Protein AF-A0A6N7AGP3-F1 (afdb_monomer_lite)

Secondary 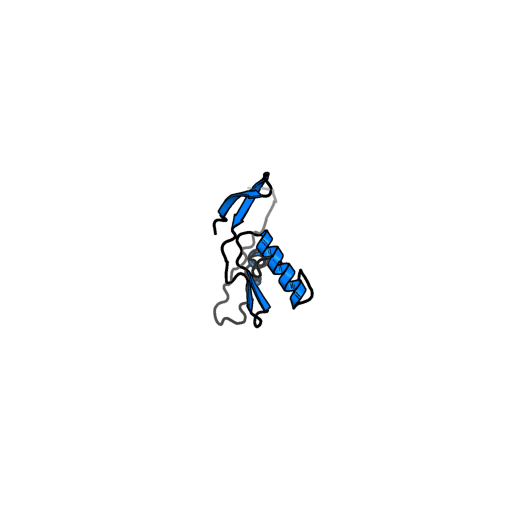structure (DSSP, 8-state):
-PPEEEEEEETTEEEEEEEPPP----EEEETTTTEEEE--SSHHHHHHHHHHHHHHHHS-TTSS-SS-SS-SHHHHHTGGGG--GGG--S----------------------

Radius of gyration: 29.47 Å; chains: 1; bounding box: 38×61×99 Å

Structure (mmCIF, N/CA/C/O backbone):
data_AF-A0A6N7AGP3-F1
#
_entry.id   AF-A0A6N7AGP3-F1
#
loop_
_atom_site.group_PDB
_atom_site.id
_atom_site.type_symbol
_atom_site.label_atom_id
_atom_site.label_alt_id
_atom_site.label_comp_id
_atom_site.label_asym_id
_atom_site.label_entity_id
_atom_site.label_seq_id
_atom_site.pdbx_PDB_ins_code
_atom_site.Cartn_x
_atom_site.Cartn_y
_atom_site.Cartn_z
_atom_site.occupancy
_atom_site.B_iso_or_equiv
_atom_site.auth_seq_id
_atom_site.auth_comp_id
_atom_site.auth_asym_id
_atom_site.auth_atom_id
_atom_site.pdbx_PDB_model_num
ATOM 1 N N . MET A 1 1 ? 15.270 -2.581 -3.939 1.00 60.38 1 MET A N 1
ATOM 2 C CA . MET A 1 1 ? 16.249 -3.400 -4.682 1.00 60.38 1 MET A CA 1
ATOM 3 C C . MET A 1 1 ? 16.918 -2.510 -5.727 1.00 60.38 1 MET A C 1
ATOM 5 O O . MET A 1 1 ? 16.290 -1.572 -6.195 1.00 60.38 1 MET A O 1
ATOM 9 N N . PRO A 1 2 ? 18.205 -2.692 -6.063 1.00 64.31 2 PRO A N 1
ATOM 10 C CA . PRO A 1 2 ? 18.852 -1.805 -7.026 1.00 64.31 2 PRO A CA 1
ATOM 11 C C . PRO A 1 2 ? 18.364 -2.099 -8.453 1.00 64.31 2 PRO A C 1
ATOM 13 O O . PRO A 1 2 ? 18.565 -3.192 -8.980 1.00 64.31 2 PRO A O 1
ATOM 16 N N . VAL A 1 3 ? 17.739 -1.104 -9.086 1.00 71.31 3 VAL A N 1
ATOM 17 C CA . VAL A 1 3 ? 17.365 -1.135 -10.508 1.00 71.31 3 VAL A CA 1
ATOM 18 C C . VAL A 1 3 ? 18.637 -1.095 -11.355 1.00 71.31 3 VAL A C 1
ATOM 20 O O . VAL A 1 3 ? 19.462 -0.189 -11.207 1.00 71.31 3 VAL A O 1
ATOM 23 N N . LYS A 1 4 ? 18.802 -2.056 -12.270 1.00 79.25 4 LYS A N 1
ATOM 24 C CA . LYS A 1 4 ? 19.953 -2.093 -13.183 1.00 79.25 4 LYS A CA 1
ATOM 25 C C . LYS A 1 4 ? 19.628 -1.294 -14.443 1.00 79.25 4 LYS A C 1
ATOM 27 O O . LYS A 1 4 ? 18.660 -1.599 -15.139 1.00 79.25 4 LYS A O 1
ATOM 32 N N . ARG A 1 5 ? 20.446 -0.286 -14.752 1.00 86.62 5 ARG A N 1
ATOM 33 C CA . ARG A 1 5 ? 20.371 0.472 -16.008 1.00 86.62 5 ARG A CA 1
ATOM 34 C C . ARG A 1 5 ? 21.525 0.072 -16.914 1.00 86.62 5 ARG A C 1
ATOM 36 O O . ARG A 1 5 ? 22.681 0.202 -16.524 1.00 86.62 5 ARG A O 1
ATOM 43 N N . GLU A 1 6 ? 21.208 -0.347 -18.130 1.00 87.19 6 GLU A N 1
ATOM 44 C CA . GLU A 1 6 ? 22.197 -0.665 -19.161 1.00 87.19 6 GLU A CA 1
ATOM 45 C C . GLU A 1 6 ? 21.996 0.237 -20.379 1.00 87.19 6 GLU A C 1
ATOM 47 O O . GLU A 1 6 ? 20.866 0.576 -20.739 1.00 87.19 6 GLU A O 1
ATOM 52 N N . GLY A 1 7 ? 23.094 0.656 -21.008 1.00 85.50 7 GLY A N 1
ATOM 53 C CA . GLY A 1 7 ? 23.035 1.316 -22.310 1.00 85.50 7 GLY A CA 1
ATOM 54 C C . GLY A 1 7 ? 22.655 0.304 -23.388 1.00 85.50 7 GLY A C 1
ATOM 55 O O . GLY A 1 7 ? 23.156 -0.816 -23.383 1.00 85.50 7 GLY A O 1
ATOM 56 N N . ALA A 1 8 ? 21.785 0.692 -24.313 1.00 85.38 8 ALA A N 1
ATOM 57 C CA . ALA A 1 8 ? 21.393 -0.135 -25.449 1.00 85.38 8 ALA A CA 1
ATOM 58 C C . ALA A 1 8 ? 21.365 0.715 -26.719 1.00 85.38 8 ALA A C 1
ATOM 60 O O . ALA A 1 8 ? 21.047 1.897 -26.659 1.00 85.38 8 ALA A O 1
ATOM 61 N N . VAL A 1 9 ? 21.649 0.137 -27.882 1.00 84.75 9 VAL A N 1
ATOM 62 C CA . VAL A 1 9 ? 21.438 0.820 -29.167 1.00 84.75 9 VAL A CA 1
ATOM 63 C C . VAL A 1 9 ? 20.204 0.216 -29.815 1.00 84.75 9 VAL A C 1
ATOM 65 O O . VAL A 1 9 ? 20.156 -0.991 -30.040 1.00 84.75 9 VAL A O 1
ATOM 68 N N . LYS A 1 10 ? 19.205 1.052 -30.098 1.00 80.12 10 LYS A N 1
ATOM 69 C CA . LYS A 1 10 ? 17.974 0.652 -30.783 1.00 80.12 10 LYS A CA 1
ATOM 70 C C . LYS A 1 10 ? 17.841 1.493 -32.045 1.00 80.12 10 LYS A C 1
ATOM 72 O O . LYS A 1 10 ? 17.921 2.715 -31.973 1.00 80.12 10 LYS A O 1
ATOM 77 N N . ASP A 1 11 ? 17.731 0.834 -33.195 1.00 84.06 11 ASP A N 1
ATOM 78 C CA . ASP A 1 11 ? 17.628 1.479 -34.514 1.00 84.06 11 ASP A CA 1
ATOM 79 C C . ASP A 1 11 ? 18.751 2.502 -34.795 1.00 84.06 11 ASP A C 1
ATOM 81 O O . ASP A 1 11 ? 18.537 3.566 -35.371 1.00 84.06 11 ASP A O 1
ATOM 85 N N . GLY A 1 12 ? 19.974 2.196 -34.343 1.00 86.19 12 GLY A N 1
ATOM 86 C CA . GLY A 1 12 ? 21.145 3.065 -34.511 1.00 86.19 12 GLY A CA 1
ATOM 87 C C . GLY A 1 12 ? 21.199 4.277 -33.571 1.00 86.19 12 GLY A C 1
ATOM 88 O O . GLY A 1 12 ? 22.152 5.048 -33.644 1.00 86.19 12 GLY A O 1
ATOM 89 N N . GLN A 1 13 ? 20.225 4.439 -32.671 1.00 82.44 13 GLN A N 1
ATOM 90 C 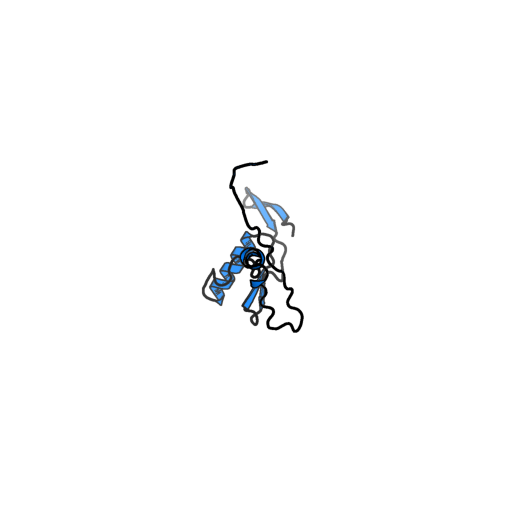CA . GLN A 1 13 ? 20.196 5.498 -31.662 1.00 82.44 13 GLN A CA 1
ATOM 91 C C . GLN A 1 13 ? 20.558 4.953 -30.277 1.00 82.44 13 GLN A C 1
ATOM 93 O O . GLN A 1 13 ? 20.142 3.859 -29.883 1.00 82.44 13 GLN A O 1
ATOM 98 N N . SER A 1 14 ? 21.322 5.739 -29.515 1.00 87.12 14 SER A N 1
ATOM 99 C CA . SER A 1 14 ? 21.616 5.444 -28.112 1.00 87.12 14 SER A CA 1
ATOM 100 C C . SER A 1 14 ? 20.335 5.490 -27.277 1.00 87.12 14 SER A C 1
ATOM 102 O O . SER A 1 14 ? 19.605 6.477 -27.271 1.00 87.12 14 SER A O 1
ATOM 104 N N . SER A 1 15 ? 20.088 4.420 -26.535 1.00 87.44 15 SER A N 1
ATOM 105 C CA . SER A 1 15 ? 18.951 4.217 -25.641 1.00 87.44 15 SER A CA 1
ATOM 106 C C . SER A 1 15 ? 19.428 3.605 -24.316 1.00 87.44 15 SER A C 1
ATOM 108 O O . SER A 1 15 ? 20.616 3.326 -24.128 1.00 87.44 15 SER A O 1
ATOM 110 N N . SER A 1 16 ? 18.521 3.399 -23.363 1.00 84.50 16 SER A N 1
ATOM 111 C CA . SER A 1 16 ? 18.835 2.667 -22.134 1.00 84.50 16 SER A CA 1
ATOM 112 C C . SER A 1 16 ? 17.694 1.751 -21.730 1.00 84.50 16 SER A C 1
ATOM 114 O O . SER A 1 16 ? 16.532 2.149 -21.798 1.00 84.50 16 SER A O 1
ATOM 116 N N . VAL A 1 17 ? 18.044 0.554 -21.269 1.00 83.00 17 VAL A N 1
ATOM 117 C CA . VAL A 1 17 ? 17.111 -0.437 -20.733 1.00 83.00 17 VAL A CA 1
ATOM 118 C C . VAL A 1 17 ? 17.182 -0.397 -19.211 1.00 83.00 17 VAL A C 1
ATOM 120 O O . VAL A 1 17 ? 18.266 -0.345 -18.626 1.00 83.00 17 VAL A O 1
ATOM 123 N N . TYR A 1 18 ? 16.013 -0.409 -18.579 1.00 80.38 18 TYR A N 1
ATOM 124 C CA . TYR A 1 18 ? 15.865 -0.470 -17.131 1.00 80.38 18 TYR A CA 1
ATOM 125 C C . TYR A 1 18 ? 15.339 -1.851 -16.759 1.00 80.38 18 TYR A C 1
ATOM 127 O O . TYR A 1 18 ? 14.199 -2.183 -17.079 1.00 80.38 18 TYR A O 1
ATOM 135 N N . TYR A 1 19 ? 16.159 -2.648 -16.081 1.00 75.44 19 TYR A N 1
ATOM 136 C CA . TYR A 1 19 ? 15.728 -3.927 -15.531 1.00 75.44 19 TYR A CA 1
ATOM 137 C C . TYR A 1 19 ? 15.161 -3.707 -14.133 1.00 75.44 19 TYR A C 1
ATOM 139 O O . TYR A 1 19 ? 15.868 -3.261 -13.224 1.00 75.44 19 TYR A O 1
ATOM 147 N N . ARG A 1 20 ? 13.876 -4.028 -13.982 1.00 67.50 20 ARG A N 1
ATOM 148 C CA . ARG A 1 20 ? 13.179 -4.089 -12.698 1.00 67.50 20 ARG A CA 1
ATOM 149 C C . ARG A 1 20 ? 13.301 -5.526 -12.179 1.00 67.50 20 ARG A C 1
ATOM 151 O O . ARG A 1 20 ? 12.819 -6.425 -12.866 1.00 67.50 20 ARG A O 1
ATOM 158 N N . PRO A 1 21 ? 13.972 -5.766 -11.042 1.00 69.62 21 PRO A N 1
ATOM 159 C CA . PRO A 1 21 ? 13.936 -7.071 -10.395 1.00 69.62 21 PRO A CA 1
ATOM 160 C C . PRO A 1 21 ? 12.484 -7.483 -10.131 1.00 69.62 21 PRO A C 1
ATOM 162 O O . PRO A 1 21 ? 11.661 -6.638 -9.778 1.00 69.62 21 PRO A O 1
ATOM 165 N N . GLU A 1 22 ? 12.171 -8.762 -10.323 1.00 66.50 22 GLU A N 1
ATOM 166 C CA . GLU A 1 22 ? 10.867 -9.308 -9.956 1.00 66.50 22 GLU A CA 1
ATOM 167 C C . GLU A 1 22 ? 10.680 -9.175 -8.440 1.00 66.50 22 GLU A C 1
ATOM 169 O O . GLU A 1 22 ? 11.538 -9.590 -7.658 1.00 66.50 22 GLU A O 1
ATOM 174 N N . ALA A 1 23 ? 9.584 -8.539 -8.036 1.00 66.06 23 ALA A N 1
ATOM 175 C CA . ALA A 1 23 ? 9.206 -8.374 -6.643 1.00 66.06 23 ALA A CA 1
ATOM 176 C C . ALA A 1 23 ? 7.901 -9.135 -6.408 1.00 66.06 23 ALA A C 1
ATOM 178 O O . ALA A 1 23 ? 6.884 -8.847 -7.042 1.00 66.06 23 ALA A O 1
ATOM 179 N N . HIS A 1 24 ? 7.944 -10.105 -5.501 1.00 65.00 24 HIS A N 1
ATOM 180 C CA . HIS A 1 24 ? 6.761 -10.789 -4.988 1.00 65.00 24 HIS A CA 1
ATOM 181 C C . HIS A 1 24 ? 6.264 -10.075 -3.717 1.00 65.00 24 HIS A C 1
ATOM 183 O O . HIS A 1 24 ? 7.005 -9.299 -3.115 1.00 65.00 24 HIS A O 1
ATOM 189 N N . ASP A 1 25 ? 5.006 -10.306 -3.335 1.00 66.75 25 ASP A N 1
ATOM 190 C CA . ASP A 1 25 ? 4.391 -9.793 -2.095 1.00 66.75 25 ASP A CA 1
ATOM 191 C C . ASP A 1 25 ? 4.298 -8.256 -1.976 1.00 66.75 25 ASP A C 1
ATOM 193 O O . ASP A 1 25 ? 4.460 -7.669 -0.907 1.00 66.75 25 ASP A O 1
ATOM 197 N N . VAL A 1 26 ? 3.986 -7.581 -3.087 1.00 79.00 26 VAL A N 1
ATOM 198 C CA . VAL A 1 26 ? 3.826 -6.113 -3.139 1.00 79.00 26 VAL A CA 1
ATOM 199 C C . VAL A 1 26 ? 2.609 -5.625 -2.339 1.00 79.00 26 VAL A C 1
ATOM 201 O O . VAL A 1 26 ? 2.616 -4.496 -1.847 1.00 79.00 26 VAL A O 1
ATOM 204 N N . LEU A 1 27 ? 1.560 -6.445 -2.199 1.00 89.00 27 LEU A N 1
ATOM 205 C CA . LEU A 1 27 ? 0.292 -6.053 -1.577 1.00 89.00 27 LEU A CA 1
ATOM 206 C C . LEU A 1 27 ? -0.379 -7.237 -0.871 1.00 89.00 27 LEU A C 1
ATOM 208 O O . LEU A 1 27 ? -0.559 -8.296 -1.468 1.00 89.00 27 LEU A O 1
ATOM 212 N N . ILE A 1 28 ? -0.785 -7.030 0.381 1.00 91.06 28 ILE A N 1
ATOM 213 C CA . ILE A 1 28 ? -1.556 -7.972 1.200 1.00 91.06 28 ILE A CA 1
ATOM 214 C C . ILE A 1 28 ? -2.811 -7.249 1.684 1.00 91.06 28 ILE A C 1
ATOM 216 O O . ILE A 1 28 ? -2.724 -6.118 2.156 1.00 91.06 28 ILE A O 1
ATOM 220 N N . TYR A 1 29 ? -3.967 -7.897 1.580 1.00 93.31 29 TYR A N 1
ATOM 221 C CA . TYR A 1 29 ? -5.236 -7.382 2.089 1.00 93.31 29 TYR A CA 1
ATOM 222 C C . TYR A 1 29 ? -5.791 -8.330 3.158 1.00 93.31 29 TYR A C 1
ATOM 224 O O . TYR A 1 29 ? -5.962 -9.521 2.892 1.00 93.31 29 TYR A O 1
ATOM 232 N N . ASP A 1 30 ? -6.064 -7.803 4.352 1.00 92.69 30 ASP A N 1
ATOM 233 C CA . ASP A 1 30 ? -6.757 -8.505 5.433 1.00 92.69 30 ASP A CA 1
ATOM 234 C C . ASP A 1 30 ? -8.238 -8.118 5.416 1.00 92.69 30 ASP A C 1
ATOM 236 O O . ASP A 1 30 ? -8.622 -7.029 5.843 1.00 92.69 30 ASP A O 1
ATOM 240 N N . ALA A 1 31 ? -9.078 -9.036 4.941 1.00 92.62 31 ALA A N 1
ATOM 241 C CA . ALA A 1 31 ? -10.520 -8.830 4.843 1.00 92.62 31 ALA A CA 1
ATOM 242 C C . ALA A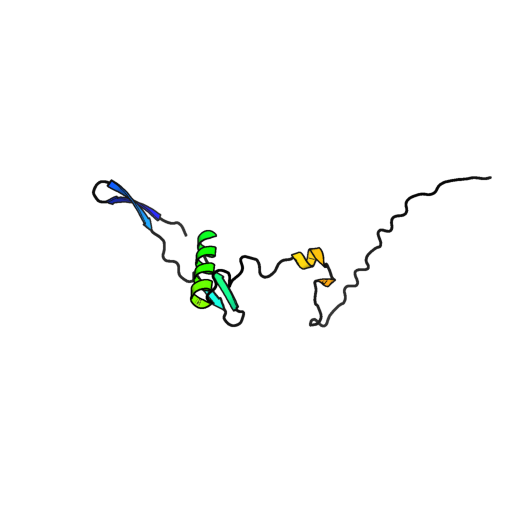 1 31 ? -11.240 -8.790 6.204 1.00 92.62 31 ALA A C 1
ATOM 244 O O . ALA A 1 31 ? -12.372 -8.322 6.278 1.00 92.62 31 ALA A O 1
ATOM 245 N N . THR A 1 32 ? -10.620 -9.292 7.276 1.00 94.31 32 THR A N 1
ATOM 246 C CA . THR A 1 32 ? -11.220 -9.294 8.621 1.00 94.31 32 THR A CA 1
ATOM 247 C C . THR A 1 32 ? -11.112 -7.915 9.258 1.00 94.31 32 THR A C 1
ATOM 249 O O . THR A 1 32 ? -12.048 -7.454 9.909 1.00 94.31 32 THR A O 1
ATOM 252 N N . LEU A 1 33 ? -9.960 -7.265 9.075 1.00 91.00 33 LEU A N 1
ATOM 253 C CA . LEU A 1 33 ? -9.672 -5.933 9.612 1.00 91.00 33 LEU A CA 1
ATOM 254 C C . LEU A 1 33 ? -9.958 -4.804 8.613 1.00 91.00 33 LEU A C 1
ATOM 256 O O . LEU A 1 33 ? -9.937 -3.638 9.006 1.00 91.00 33 LEU A O 1
ATOM 260 N N . ASP A 1 34 ? -10.220 -5.160 7.355 1.00 91.75 34 ASP A N 1
ATOM 261 C CA . ASP A 1 34 ? -10.316 -4.257 6.209 1.00 91.75 34 ASP A CA 1
ATOM 262 C C . ASP A 1 34 ? -9.053 -3.392 6.043 1.00 91.75 34 ASP A C 1
ATOM 264 O O . ASP A 1 34 ? -9.095 -2.173 5.872 1.00 91.75 34 ASP A O 1
ATOM 268 N N . GLU A 1 35 ? -7.891 -4.043 6.137 1.00 90.44 35 GLU A N 1
ATOM 269 C CA . GLU A 1 35 ? -6.579 -3.395 6.105 1.00 90.44 35 GLU A CA 1
ATOM 270 C C . GLU A 1 35 ? -5.745 -3.828 4.904 1.00 90.44 35 GLU A C 1
ATOM 272 O O . GLU A 1 35 ? -5.809 -4.969 4.448 1.00 90.44 35 GLU A O 1
ATOM 277 N N . ILE A 1 36 ? -4.901 -2.913 4.420 1.00 91.62 36 ILE A N 1
ATOM 278 C CA . ILE A 1 36 ? -3.987 -3.163 3.309 1.00 91.62 36 ILE A CA 1
ATOM 279 C C . ILE A 1 36 ? -2.533 -2.892 3.707 1.00 91.62 36 ILE A C 1
ATOM 281 O O . ILE A 1 36 ? -2.175 -1.805 4.165 1.00 91.62 36 ILE A O 1
ATOM 285 N N . GLY A 1 37 ? -1.676 -3.889 3.505 1.00 89.75 37 GLY A N 1
ATOM 286 C CA . GLY A 1 37 ? -0.225 -3.780 3.597 1.00 89.75 37 GLY A CA 1
ATOM 287 C C . GLY A 1 37 ? 0.373 -3.658 2.200 1.00 89.75 37 GLY A C 1
ATOM 288 O O . GLY A 1 37 ? 0.069 -4.469 1.333 1.00 89.75 37 GLY A O 1
ATOM 289 N N . ILE A 1 38 ? 1.217 -2.649 1.967 1.00 90.62 38 ILE A N 1
ATOM 290 C CA . ILE A 1 38 ? 1.846 -2.405 0.660 1.00 90.62 38 ILE A CA 1
ATOM 291 C C . ILE A 1 38 ? 3.359 -2.283 0.841 1.00 90.62 38 ILE A C 1
ATOM 293 O O . ILE A 1 38 ? 3.826 -1.392 1.556 1.00 90.62 38 ILE A O 1
ATOM 297 N N . HIS A 1 39 ? 4.113 -3.153 0.171 1.00 87.69 39 HIS A N 1
ATOM 298 C CA . HIS A 1 39 ? 5.571 -3.130 0.131 1.00 87.69 39 HIS A CA 1
ATOM 299 C C . HIS A 1 39 ? 6.060 -2.597 -1.220 1.00 87.69 39 HIS A C 1
ATOM 301 O O . HIS A 1 39 ? 5.905 -3.245 -2.253 1.00 87.69 39 HIS A O 1
ATOM 307 N N . THR A 1 40 ? 6.663 -1.407 -1.223 1.00 85.94 40 THR A N 1
ATOM 308 C CA . THR A 1 40 ? 7.207 -0.765 -2.431 1.00 85.94 40 THR A CA 1
ATOM 309 C C . THR A 1 40 ? 8.524 -0.057 -2.150 1.00 85.94 40 THR A C 1
ATOM 311 O O . THR A 1 40 ? 8.843 0.269 -1.007 1.00 85.94 40 THR A O 1
ATOM 314 N N . GLU A 1 41 ? 9.283 0.230 -3.209 1.00 80.19 41 GLU A N 1
ATOM 315 C CA . GLU A 1 41 ? 10.551 0.959 -3.107 1.00 80.19 41 GLU A CA 1
ATOM 316 C C . GLU A 1 41 ? 10.339 2.463 -2.926 1.00 80.19 41 GLU A C 1
ATOM 318 O O . GLU A 1 41 ? 11.104 3.126 -2.225 1.00 80.19 41 GLU A O 1
ATOM 323 N N . THR A 1 42 ? 9.293 3.011 -3.551 1.00 84.38 42 THR A N 1
ATOM 324 C CA . THR A 1 42 ? 8.999 4.445 -3.507 1.00 84.38 42 THR A CA 1
ATOM 325 C C . THR A 1 42 ? 7.641 4.743 -2.873 1.00 84.38 42 THR A C 1
ATOM 327 O O . THR A 1 42 ? 6.694 3.955 -2.953 1.00 84.38 42 THR A O 1
ATOM 330 N N . LYS A 1 43 ? 7.518 5.942 -2.283 1.00 86.88 43 LYS A N 1
ATOM 331 C CA . LYS A 1 43 ? 6.236 6.466 -1.783 1.00 86.88 43 LYS A CA 1
ATOM 332 C C . LYS A 1 43 ? 5.204 6.615 -2.909 1.00 86.88 43 LYS A C 1
ATOM 334 O O . LYS A 1 43 ? 4.028 6.355 -2.686 1.00 86.88 43 LYS A O 1
ATOM 339 N N . GLY A 1 44 ? 5.644 7.003 -4.109 1.00 88.38 44 GLY A N 1
ATOM 340 C CA . GLY A 1 44 ? 4.766 7.146 -5.273 1.00 88.38 44 GLY A CA 1
ATOM 341 C C . GLY A 1 44 ? 4.143 5.818 -5.699 1.00 88.38 44 GLY A C 1
ATOM 342 O O . GLY A 1 44 ? 2.937 5.751 -5.904 1.00 88.38 44 GLY A O 1
ATOM 343 N N . GLU A 1 45 ? 4.933 4.743 -5.740 1.00 88.56 45 GLU A N 1
ATOM 344 C CA . GLU A 1 45 ? 4.416 3.394 -6.011 1.00 88.56 45 GLU A CA 1
ATOM 345 C C . GLU A 1 45 ? 3.440 2.939 -4.923 1.00 88.56 45 GLU A C 1
ATOM 347 O O . GLU A 1 45 ? 2.393 2.384 -5.245 1.00 88.56 45 GLU A O 1
ATOM 352 N N . ARG A 1 46 ? 3.726 3.237 -3.646 1.00 90.06 46 ARG A N 1
ATOM 353 C CA . ARG A 1 46 ? 2.803 2.924 -2.544 1.00 90.06 46 ARG A CA 1
ATOM 354 C C . ARG A 1 46 ? 1.443 3.591 -2.741 1.00 90.06 46 ARG A C 1
ATOM 356 O O . ARG A 1 46 ? 0.416 2.936 -2.583 1.00 90.06 46 ARG A O 1
ATOM 363 N N . MET A 1 47 ? 1.441 4.884 -3.071 1.00 92.25 47 MET A N 1
ATOM 364 C CA . MET A 1 47 ? 0.212 5.639 -3.330 1.00 92.25 47 MET A CA 1
ATOM 365 C C . MET A 1 47 ? -0.539 5.080 -4.540 1.00 92.25 47 MET A C 1
ATOM 367 O O . MET A 1 47 ? -1.734 4.822 -4.439 1.00 92.25 47 MET A O 1
ATOM 371 N N . LEU A 1 48 ? 0.174 4.819 -5.640 1.00 92.75 48 LEU A N 1
ATOM 372 C CA . LEU A 1 48 ? -0.407 4.286 -6.869 1.00 92.75 48 LEU A CA 1
ATOM 373 C C . LEU A 1 48 ? -1.107 2.944 -6.634 1.00 92.75 48 LEU A C 1
ATOM 375 O O . LEU A 1 48 ? -2.253 2.776 -7.040 1.00 92.75 48 LEU A O 1
ATOM 379 N N . TYR A 1 49 ? -0.443 1.995 -5.965 1.00 92.19 49 TYR A N 1
ATOM 380 C CA . TYR A 1 49 ? -1.050 0.691 -5.696 1.00 92.19 49 TYR A CA 1
ATOM 381 C C . TYR A 1 49 ? -2.239 0.794 -4.747 1.00 92.19 49 TYR A C 1
ATOM 383 O O . TYR A 1 49 ? -3.250 0.139 -4.985 1.00 92.19 49 TYR A O 1
ATOM 391 N N . ARG A 1 50 ? -2.158 1.641 -3.714 1.00 93.62 50 ARG A N 1
ATOM 392 C CA . ARG A 1 50 ? -3.279 1.878 -2.797 1.00 93.62 50 ARG A CA 1
ATOM 393 C C . ARG A 1 50 ? -4.507 2.404 -3.538 1.00 93.62 50 ARG A C 1
ATOM 395 O O . ARG A 1 50 ? -5.599 1.871 -3.363 1.00 93.62 50 ARG A O 1
ATOM 402 N N . GLU A 1 51 ? -4.322 3.440 -4.352 1.00 94.88 51 GLU A N 1
ATOM 403 C CA . GLU A 1 51 ? -5.406 4.092 -5.091 1.00 94.88 51 GLU A CA 1
ATOM 404 C C . GLU A 1 51 ? -6.001 3.165 -6.151 1.00 94.88 51 GLU A C 1
ATOM 406 O O . GLU A 1 51 ? -7.220 3.038 -6.242 1.00 94.88 51 GLU A O 1
ATOM 411 N N . ALA A 1 52 ? -5.155 2.466 -6.913 1.00 95.38 52 ALA A N 1
ATOM 412 C CA . ALA A 1 52 ? -5.608 1.511 -7.918 1.00 95.38 52 ALA A CA 1
ATOM 413 C C . ALA A 1 52 ? -6.390 0.354 -7.281 1.00 95.38 52 ALA A C 1
ATOM 415 O O . ALA A 1 52 ? -7.466 -0.002 -7.758 1.00 95.38 52 ALA A O 1
ATOM 416 N N . PHE A 1 53 ? -5.889 -0.209 -6.180 1.00 94.62 53 PHE A N 1
ATOM 417 C CA . PHE A 1 53 ? -6.567 -1.294 -5.479 1.00 94.62 53 PHE A CA 1
ATOM 418 C C . PHE A 1 53 ? -7.916 -0.837 -4.903 1.00 94.62 53 PHE A C 1
ATOM 420 O O . PHE A 1 53 ? -8.938 -1.475 -5.152 1.00 94.62 53 PHE A O 1
ATOM 427 N N . GLY A 1 54 ? -7.951 0.314 -4.225 1.00 95.25 54 GLY A N 1
ATOM 428 C CA . GLY A 1 54 ? -9.193 0.913 -3.731 1.00 95.25 54 GLY A CA 1
ATOM 429 C C . GLY A 1 54 ? -10.218 1.146 -4.845 1.00 95.25 54 GLY A C 1
ATOM 430 O O . GLY A 1 54 ? -11.387 0.776 -4.721 1.00 95.25 54 GLY A O 1
ATOM 431 N N . LEU A 1 55 ? -9.778 1.710 -5.972 1.00 97.00 55 LEU A N 1
ATOM 432 C CA . LEU A 1 55 ? -10.651 2.002 -7.104 1.00 97.00 55 LEU A CA 1
ATOM 433 C C . LEU A 1 55 ? -11.220 0.730 -7.743 1.00 97.00 55 LEU A C 1
ATOM 435 O O . LEU A 1 55 ? -12.410 0.684 -8.044 1.00 97.00 55 LEU A O 1
ATOM 439 N N . HIS A 1 56 ? -10.395 -0.294 -7.955 1.00 96.38 56 HIS A N 1
ATOM 440 C CA . HIS A 1 56 ? -10.812 -1.491 -8.685 1.00 96.38 56 HIS A CA 1
ATOM 441 C C . HIS A 1 56 ? -11.646 -2.466 -7.853 1.00 96.38 56 HIS A C 1
ATOM 443 O O . HIS A 1 56 ? -12.538 -3.104 -8.407 1.00 96.38 56 HIS A O 1
ATOM 449 N N . PHE A 1 57 ? -11.386 -2.574 -6.549 1.00 94.69 57 PHE A N 1
ATOM 450 C CA . PHE A 1 57 ? -12.092 -3.524 -5.684 1.00 94.69 57 PHE A CA 1
ATOM 451 C C . PHE A 1 57 ? -13.252 -2.888 -4.913 1.00 94.69 57 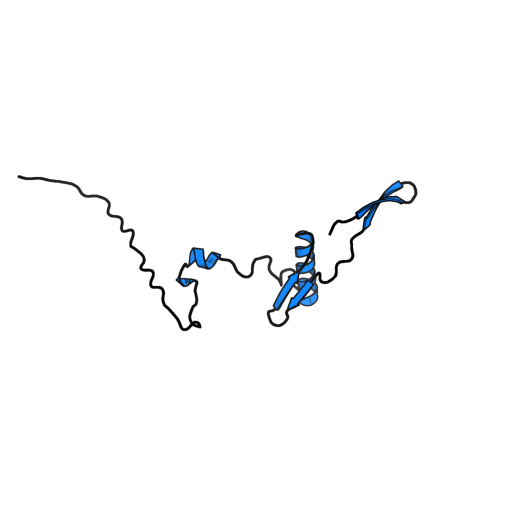PHE A C 1
ATOM 453 O O . PHE A 1 57 ? -14.258 -3.551 -4.679 1.00 94.69 57 PHE A O 1
ATOM 460 N N . PHE A 1 58 ? -13.148 -1.600 -4.577 1.00 95.12 58 PHE A N 1
ATOM 461 C CA . PHE A 1 58 ? -14.129 -0.901 -3.738 1.00 95.12 58 PHE A CA 1
ATOM 462 C C . PHE A 1 58 ? -14.766 0.314 -4.427 1.00 95.12 58 PHE A C 1
ATOM 464 O O . PHE A 1 58 ? -15.592 1.005 -3.834 1.00 95.12 58 PHE A O 1
ATOM 471 N N . GLY A 1 59 ? -14.397 0.599 -5.681 1.00 96.00 59 GLY A N 1
ATOM 472 C CA . GLY A 1 59 ? -14.960 1.705 -6.457 1.00 96.00 59 GLY A CA 1
ATOM 473 C C . GLY A 1 59 ? -14.480 3.093 -6.028 1.00 96.00 59 GLY A C 1
ATOM 474 O O . GLY A 1 59 ? -15.014 4.090 -6.509 1.00 96.00 59 GLY A O 1
ATOM 475 N N . SER A 1 60 ? -13.486 3.189 -5.137 1.00 94.62 60 SER A N 1
ATOM 476 C CA . SER A 1 60 ? -12.988 4.467 -4.622 1.00 94.62 60 SER A CA 1
ATOM 477 C C . SER A 1 60 ? -11.472 4.468 -4.442 1.00 94.62 60 SER A C 1
ATOM 479 O O . SER A 1 60 ? -10.924 3.710 -3.644 1.00 94.62 60 SER A O 1
ATOM 481 N N . ALA A 1 61 ? -10.782 5.384 -5.126 1.00 94.06 61 ALA A N 1
ATOM 482 C CA . ALA A 1 61 ? -9.333 5.561 -4.986 1.00 94.06 61 ALA A CA 1
ATOM 483 C C . ALA A 1 61 ? -8.913 5.997 -3.569 1.00 94.06 61 ALA A C 1
ATOM 485 O O . ALA A 1 61 ? -7.784 5.762 -3.150 1.00 94.06 61 ALA A O 1
ATOM 486 N N . THR A 1 62 ? -9.831 6.601 -2.812 1.00 93.50 62 THR A N 1
ATOM 487 C CA . THR A 1 62 ? -9.601 7.041 -1.431 1.00 93.50 62 THR A CA 1
ATOM 488 C C . THR A 1 62 ? -10.202 6.083 -0.406 1.00 93.50 62 THR A C 1
ATOM 490 O O . THR A 1 62 ? -10.379 6.479 0.742 1.00 93.50 62 THR A O 1
ATOM 493 N N . TYR A 1 63 ? -10.560 4.855 -0.807 1.00 93.50 63 TYR A N 1
ATOM 494 C CA . TYR A 1 63 ? -11.110 3.850 0.107 1.00 93.50 63 TYR A CA 1
ATOM 495 C C . TYR A 1 63 ? -10.161 3.595 1.283 1.00 93.50 63 TYR A C 1
ATOM 497 O O . TYR A 1 63 ? -10.565 3.653 2.439 1.00 93.50 63 TYR A O 1
ATOM 505 N N . PHE A 1 64 ? -8.873 3.411 0.981 1.00 91.94 64 PHE A N 1
ATOM 506 C CA . PHE A 1 64 ? -7.819 3.322 1.984 1.00 91.94 64 PHE A CA 1
ATOM 507 C C . PHE A 1 64 ? -7.186 4.710 2.188 1.00 91.94 64 PHE A C 1
ATOM 509 O O . PHE A 1 64 ? -6.551 5.224 1.259 1.00 91.94 64 PHE A O 1
ATOM 516 N N . PRO A 1 65 ? -7.334 5.337 3.370 1.00 87.44 65 PRO A N 1
ATOM 517 C CA . PRO A 1 65 ? -6.797 6.670 3.622 1.00 87.44 65 PRO A CA 1
ATOM 518 C C . PRO A 1 65 ? -5.260 6.689 3.661 1.00 87.44 65 PRO A C 1
ATOM 520 O O . PRO A 1 65 ? -4.603 5.708 4.014 1.00 87.44 65 PRO A O 1
ATOM 523 N N . ASP A 1 66 ? -4.672 7.836 3.308 1.00 76.81 66 ASP A N 1
ATOM 524 C CA . ASP A 1 66 ? -3.244 8.099 3.515 1.00 76.81 66 ASP A CA 1
ATOM 525 C C . ASP A 1 66 ? -3.017 8.583 4.945 1.00 76.81 66 ASP A C 1
ATOM 527 O O . ASP A 1 66 ? -3.279 9.741 5.263 1.00 76.81 66 ASP A O 1
ATOM 531 N N . GLY A 1 67 ? -2.574 7.694 5.829 1.00 69.38 67 GLY A N 1
ATOM 532 C CA . GLY A 1 67 ? -2.292 8.068 7.208 1.00 69.38 67 GLY A CA 1
ATOM 533 C C . GLY A 1 67 ? -1.944 6.885 8.093 1.00 69.38 67 GLY A C 1
ATOM 534 O O . GLY A 1 67 ? -2.215 5.729 7.767 1.00 69.38 67 GLY A O 1
ATOM 535 N N . GLU A 1 68 ? -1.330 7.185 9.232 1.00 63.97 68 GLU A N 1
ATOM 536 C CA . GLU A 1 68 ? -1.192 6.208 10.303 1.00 63.97 68 GLU A CA 1
ATOM 537 C C . GLU A 1 68 ? -2.570 5.998 10.938 1.00 63.97 68 GLU A C 1
ATOM 539 O O . GLU A 1 68 ? -3.188 6.944 11.426 1.00 63.97 68 GLU A O 1
ATOM 544 N N . LYS A 1 69 ? -3.060 4.751 10.924 1.00 65.56 69 LYS A N 1
ATOM 545 C CA . LYS A 1 69 ? -4.315 4.352 11.588 1.00 65.56 69 LYS A CA 1
ATOM 546 C C . LYS A 1 69 ? -4.320 4.736 13.071 1.00 65.56 69 LYS A C 1
ATOM 548 O O . LYS A 1 69 ? -5.367 5.038 13.638 1.00 65.56 69 LYS A O 1
ATOM 553 N N . PHE A 1 70 ? -3.137 4.740 13.679 1.00 66.50 70 PHE A N 1
ATOM 554 C CA . PHE A 1 70 ? -2.915 5.114 15.062 1.00 66.50 70 PHE A CA 1
ATOM 555 C C . PHE A 1 70 ? -2.033 6.349 15.094 1.00 66.50 70 PHE A C 1
ATOM 557 O O . PHE A 1 70 ? -0.881 6.310 14.681 1.00 66.50 70 PHE A O 1
ATOM 564 N N . THR A 1 71 ? -2.582 7.442 15.601 1.00 72.62 71 THR A N 1
ATOM 565 C CA . THR A 1 71 ? -1.818 8.646 15.901 1.00 72.62 71 THR A CA 1
ATOM 566 C C . THR A 1 71 ? -1.775 8.837 17.408 1.00 72.62 71 THR A C 1
ATOM 568 O O . THR A 1 71 ? -2.748 8.548 18.103 1.00 72.62 71 THR A O 1
ATOM 571 N N . LEU A 1 72 ? -0.656 9.348 17.924 1.00 79.94 72 LEU A N 1
ATOM 572 C CA . LEU A 1 72 ? -0.532 9.741 19.331 1.00 79.94 72 LEU A CA 1
ATOM 573 C C . LEU A 1 72 ? -1.219 11.089 19.617 1.00 79.94 72 LEU A C 1
ATOM 575 O O . LEU A 1 72 ? -1.180 11.565 20.748 1.00 79.94 72 LEU A O 1
ATOM 579 N N . GLN A 1 73 ? -1.869 11.702 18.621 1.00 80.12 73 GLN A N 1
ATOM 580 C CA . GLN A 1 73 ? -2.574 12.974 18.774 1.00 80.12 73 GLN A CA 1
ATOM 581 C C . GLN A 1 73 ? -3.577 12.994 19.945 1.00 80.12 73 GLN A C 1
ATOM 583 O O . GLN A 1 73 ? -3.559 13.977 20.685 1.00 80.12 73 GLN A O 1
ATOM 588 N N . PRO A 1 74 ? -4.384 11.938 20.192 1.00 81.31 74 PRO A N 1
ATOM 589 C CA . PRO A 1 74 ? -5.298 11.906 21.334 1.00 81.31 74 PRO A CA 1
ATOM 590 C C . PRO A 1 74 ? -4.574 11.958 22.685 1.00 81.31 74 PRO A C 1
ATOM 592 O O . PRO A 1 74 ? -5.049 12.607 23.612 1.00 81.31 74 PRO A O 1
ATOM 595 N N . LEU A 1 75 ? -3.385 11.352 22.800 1.00 84.00 75 LEU A N 1
ATOM 596 C CA . LEU A 1 75 ? -2.578 11.424 24.027 1.00 84.00 75 LEU A CA 1
ATOM 597 C C . LEU A 1 75 ? -2.085 12.850 24.299 1.00 84.00 75 LEU A C 1
ATOM 599 O O . LEU A 1 75 ? -1.885 13.219 25.453 1.00 84.00 75 LEU A O 1
ATOM 603 N N . ILE A 1 76 ? -1.900 13.653 23.249 1.00 84.69 76 ILE A N 1
ATOM 604 C CA . ILE A 1 76 ? -1.491 15.056 23.358 1.00 84.69 76 ILE A CA 1
ATOM 605 C C . ILE A 1 76 ? -2.691 15.946 23.704 1.00 84.69 76 ILE A C 1
ATOM 607 O O . ILE A 1 76 ? -2.568 16.805 24.575 1.00 84.69 76 ILE A O 1
ATOM 611 N N . SER A 1 77 ? -3.833 15.772 23.026 1.00 87.62 77 SER A N 1
ATOM 612 C CA . SER A 1 77 ? -5.002 16.645 23.205 1.00 87.62 77 SER A CA 1
ATOM 613 C C . SER A 1 77 ? -5.794 16.332 24.471 1.00 87.62 77 SER A C 1
ATOM 615 O O . SER A 1 77 ? -6.177 17.251 25.194 1.00 87.62 77 SER A O 1
ATOM 617 N N . ASP A 1 78 ? -6.005 15.047 24.760 1.00 81.94 78 ASP A N 1
ATOM 618 C CA . ASP A 1 78 ? -6.956 14.603 25.783 1.00 81.94 78 ASP A CA 1
ATOM 619 C C . ASP A 1 78 ? -6.244 13.944 26.979 1.00 81.94 78 ASP A C 1
ATOM 621 O O . ASP A 1 78 ? -6.867 13.664 28.008 1.00 81.94 78 ASP A O 1
ATOM 625 N N . GLY A 1 79 ? -4.926 13.724 26.880 1.00 83.00 79 GLY A N 1
ATOM 626 C CA . GLY A 1 79 ? -4.091 13.216 27.966 1.00 83.00 79 GLY A CA 1
ATOM 627 C C . GLY A 1 79 ? -4.620 11.896 28.521 1.00 83.00 79 GLY A C 1
ATOM 628 O O . GLY A 1 79 ? -4.928 10.972 27.770 1.00 83.00 79 GLY A O 1
ATOM 629 N N . ALA A 1 80 ? -4.780 11.814 29.843 1.00 80.94 80 ALA A N 1
ATOM 630 C CA . ALA A 1 80 ? -5.310 10.625 30.513 1.00 80.94 80 ALA A CA 1
ATOM 631 C C . ALA A 1 80 ? -6.728 10.234 30.048 1.00 80.94 80 ALA A C 1
ATOM 633 O O . ALA A 1 80 ? -7.076 9.057 30.096 1.00 80.94 80 ALA A O 1
ATOM 634 N N . ASN A 1 81 ? -7.526 11.184 29.546 1.00 76.25 81 ASN A N 1
ATOM 635 C CA . ASN A 1 81 ? -8.883 10.908 29.066 1.00 76.25 81 ASN A CA 1
ATOM 636 C C . ASN A 1 81 ? -8.908 10.230 27.687 1.00 76.25 81 ASN A C 1
ATOM 638 O O . ASN A 1 81 ? -9.939 9.679 27.309 1.00 76.25 81 ASN A O 1
ATOM 642 N N . SER A 1 82 ? -7.792 10.235 26.946 1.00 78.62 82 SER A N 1
ATOM 643 C CA . SER A 1 82 ? -7.672 9.487 25.683 1.00 78.62 82 SER A CA 1
ATOM 644 C C . SER A 1 82 ? -7.547 7.974 25.886 1.00 78.62 82 SER A C 1
ATOM 646 O O . SER A 1 82 ? -7.730 7.206 24.941 1.00 78.62 82 SER A O 1
ATOM 648 N N . MET A 1 83 ? -7.248 7.527 27.111 1.00 70.25 83 MET A N 1
ATOM 649 C CA . MET A 1 83 ? -7.089 6.113 27.432 1.00 70.25 83 MET A CA 1
ATOM 650 C C . MET A 1 83 ? -8.424 5.526 27.890 1.00 70.25 83 MET A C 1
ATOM 652 O O . MET A 1 83 ? -8.840 5.670 29.039 1.00 70.25 83 MET A O 1
ATOM 656 N N . HIS A 1 84 ? -9.120 4.849 26.980 1.00 65.06 84 HIS A N 1
ATOM 657 C CA . HIS A 1 84 ? -10.403 4.215 27.265 1.00 65.06 84 HIS A CA 1
ATOM 658 C C . HIS A 1 84 ? -10.195 2.844 27.947 1.00 65.06 84 HIS A C 1
ATOM 660 O O . HIS A 1 84 ? -10.475 1.796 27.378 1.00 65.06 84 HIS A O 1
ATOM 666 N N . CYS A 1 85 ? -9.677 2.839 29.180 1.00 62.84 85 CYS A N 1
ATOM 667 C CA . CYS A 1 85 ? -9.314 1.631 29.942 1.00 62.84 85 CYS A CA 1
ATOM 668 C C . CYS A 1 85 ? -10.516 0.889 30.563 1.00 62.84 85 CYS A C 1
ATOM 670 O O . CYS A 1 85 ? -10.437 0.438 31.702 1.00 62.84 85 CYS A O 1
ATOM 672 N N . LYS A 1 86 ? -11.656 0.787 29.867 1.00 60.94 86 LYS A N 1
ATOM 673 C CA . LYS A 1 86 ? -12.840 0.101 30.424 1.00 60.94 86 LYS A CA 1
ATOM 674 C C . LYS A 1 86 ? -12.700 -1.425 30.450 1.00 60.94 86 LYS A C 1
ATOM 676 O O . LYS A 1 86 ? -13.358 -2.061 31.264 1.00 60.94 86 LYS A O 1
ATOM 681 N N . ASP A 1 87 ? -11.821 -1.976 29.615 1.00 62.00 87 ASP A N 1
ATOM 682 C CA . ASP A 1 87 ? -11.664 -3.425 29.417 1.00 62.00 87 ASP A CA 1
ATOM 683 C C . ASP A 1 87 ? -10.438 -4.015 30.141 1.00 62.00 87 ASP A C 1
ATOM 685 O O . ASP A 1 87 ? -10.156 -5.206 30.027 1.00 62.00 87 ASP A O 1
ATOM 689 N N . VAL A 1 88 ? -9.692 -3.191 30.887 1.00 63.06 88 VAL A N 1
ATOM 690 C CA . VAL A 1 88 ? -8.523 -3.622 31.665 1.00 63.06 88 VAL A CA 1
ATOM 691 C C . VAL A 1 88 ? -8.875 -3.531 33.147 1.00 63.06 88 VAL A C 1
ATOM 693 O O . VAL A 1 88 ? -8.938 -2.439 33.713 1.00 63.06 88 VAL A O 1
ATOM 696 N N . GLU A 1 89 ? -9.100 -4.675 33.796 1.00 58.69 89 GLU A N 1
ATOM 697 C CA . GLU A 1 89 ? -9.201 -4.740 35.258 1.00 58.69 89 GLU A CA 1
ATOM 698 C C . GLU A 1 89 ? -7.828 -4.438 35.879 1.00 58.69 89 GLU A C 1
ATOM 700 O O . GLU A 1 89 ? -7.002 -5.326 36.086 1.00 58.69 89 GLU A O 1
ATOM 705 N N . GLY A 1 90 ? -7.564 -3.158 36.159 1.00 55.94 90 GLY A N 1
ATOM 706 C CA . GLY A 1 90 ? -6.390 -2.743 36.925 1.00 55.94 90 GLY A CA 1
ATOM 707 C C . GLY A 1 90 ? -5.986 -1.276 36.771 1.00 55.94 90 GLY A C 1
ATOM 708 O O . GLY A 1 90 ? -5.256 -0.930 35.850 1.00 55.94 90 GLY A O 1
ATOM 709 N N . GLY A 1 91 ? -6.367 -0.452 37.757 1.00 49.16 91 GLY A N 1
ATOM 710 C CA . GLY A 1 91 ? -5.603 0.723 38.202 1.00 49.16 91 GLY A CA 1
ATOM 711 C C . GLY A 1 91 ? -5.936 2.071 37.558 1.00 49.16 91 GLY A C 1
ATOM 712 O O . GLY A 1 91 ? -5.276 2.503 36.617 1.00 49.16 91 GLY A O 1
ATOM 713 N N . GLN A 1 92 ? -6.877 2.810 38.153 1.00 45.31 92 GLN A N 1
ATOM 714 C CA . GLN A 1 92 ? -6.926 4.268 38.019 1.00 45.31 92 GLN A CA 1
ATOM 715 C C . GLN A 1 92 ? -5.589 4.858 38.498 1.00 45.31 92 GLN A C 1
ATOM 717 O O . GLN A 1 92 ? -5.236 4.735 39.669 1.00 45.31 92 GLN A O 1
ATOM 722 N N . ILE A 1 93 ? -4.843 5.502 37.604 1.00 56.66 93 ILE A N 1
ATOM 723 C CA . ILE A 1 93 ? -3.725 6.371 37.982 1.00 56.66 93 ILE A CA 1
ATOM 724 C C . ILE A 1 93 ? -4.313 7.764 38.207 1.00 56.66 93 ILE A C 1
ATOM 726 O O . ILE A 1 93 ? -4.525 8.522 37.262 1.00 56.66 93 ILE A O 1
ATOM 730 N N . GLU A 1 94 ? -4.638 8.085 39.460 1.00 43.22 94 GLU A N 1
ATOM 731 C CA . GLU A 1 94 ? -5.078 9.424 39.858 1.00 43.22 94 GLU A CA 1
ATOM 732 C C . GLU A 1 94 ? -3.915 10.422 39.745 1.00 43.22 94 GLU A C 1
ATOM 734 O O . GLU A 1 94 ? -3.182 10.701 40.692 1.00 43.22 94 GLU A O 1
ATOM 739 N N . GLY A 1 95 ? -3.734 10.985 38.553 1.00 49.16 95 GLY A N 1
ATOM 740 C CA . GLY A 1 95 ? -2.946 12.194 38.362 1.00 49.16 95 GLY A CA 1
ATOM 741 C C . GLY A 1 95 ? -3.776 13.410 38.758 1.00 49.16 95 GLY A C 1
ATOM 742 O O . GLY A 1 95 ? -4.498 13.960 37.930 1.00 49.16 95 GLY A O 1
ATOM 743 N N . SER A 1 96 ? -3.690 13.835 40.020 1.00 38.81 96 SER A N 1
ATOM 744 C CA . SER A 1 96 ? -4.253 15.124 40.442 1.00 38.81 96 SER A CA 1
ATOM 745 C C . SER A 1 96 ? -3.667 16.271 39.589 1.00 38.81 96 SER A C 1
ATOM 747 O O . SER A 1 96 ? -2.442 16.388 39.472 1.00 38.81 96 SER A O 1
ATOM 749 N N . PRO A 1 97 ? -4.490 17.144 38.978 1.00 43.72 97 PRO A N 1
ATOM 750 C CA . PRO A 1 97 ? -3.974 18.324 38.308 1.00 43.72 97 PRO A CA 1
ATOM 751 C C . PRO A 1 97 ? -3.563 19.323 39.391 1.00 43.72 97 PRO A C 1
ATOM 753 O O . PRO A 1 97 ? -4.406 19.943 40.043 1.00 43.72 97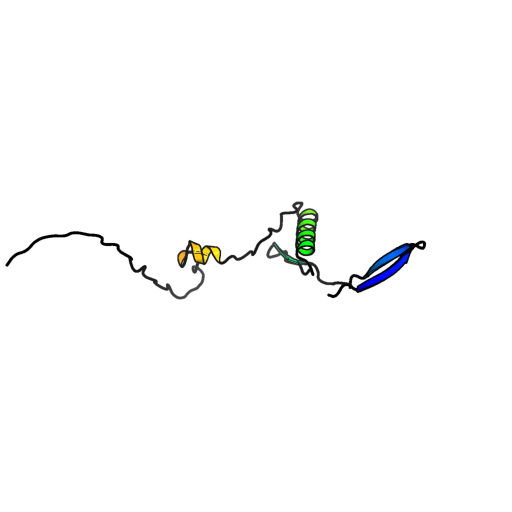 PRO A O 1
ATOM 756 N N . THR A 1 98 ? -2.255 19.475 39.610 1.00 47.84 98 THR A N 1
ATOM 757 C CA . THR A 1 98 ? -1.727 20.565 40.437 1.00 47.84 98 THR A CA 1
ATOM 758 C C . THR A 1 98 ? -2.168 21.881 39.807 1.00 47.84 98 THR A C 1
ATOM 760 O O . THR A 1 98 ? -1.725 22.252 38.720 1.00 47.84 98 THR A O 1
ATOM 763 N N . GLN A 1 99 ? -3.092 22.565 40.480 1.00 48.03 99 GLN A N 1
ATOM 764 C CA . GLN A 1 99 ? -3.578 23.870 40.072 1.00 48.03 99 GLN A CA 1
ATOM 765 C C . GLN A 1 99 ? -2.410 24.856 40.041 1.00 48.03 99 GLN A C 1
ATOM 767 O O . GLN A 1 99 ? -1.912 25.280 41.083 1.00 48.03 99 GLN A O 1
ATOM 772 N N . LEU A 1 100 ? -2.005 25.279 38.842 1.00 48.06 100 LEU A N 1
ATOM 773 C CA . LEU A 1 100 ? -1.203 26.484 38.672 1.00 48.06 100 LEU A CA 1
ATOM 774 C C . LEU A 1 100 ? -2.126 27.699 38.847 1.00 48.06 100 LEU A C 1
ATOM 776 O O . LEU A 1 100 ? -2.550 28.353 37.894 1.00 48.06 100 LEU A O 1
ATOM 780 N N . GLY A 1 101 ? -2.488 27.959 40.101 1.00 38.69 101 GLY A N 1
ATOM 781 C CA . GLY A 1 101 ? -3.225 29.141 40.513 1.00 38.69 101 GLY A CA 1
ATOM 782 C C . GLY A 1 101 ? -2.314 30.363 40.502 1.00 38.69 101 GLY A C 1
ATOM 783 O O . GLY A 1 101 ? -1.499 30.558 41.400 1.00 38.69 101 GLY A O 1
ATOM 784 N N . ARG A 1 102 ? -2.491 31.221 39.494 1.00 47.84 102 ARG A N 1
ATOM 785 C CA . ARG A 1 102 ? -2.094 32.632 39.544 1.00 47.84 102 ARG A CA 1
ATOM 786 C C . ARG A 1 102 ? -2.622 33.273 40.837 1.00 47.84 102 ARG A C 1
ATOM 788 O O . ARG A 1 102 ? -3.826 33.238 41.078 1.00 47.84 102 ARG A O 1
ATOM 795 N N . LYS A 1 103 ? -1.775 33.998 41.570 1.00 39.38 103 LYS A N 1
ATOM 796 C CA . LYS A 1 103 ? -2.205 35.217 42.270 1.00 39.38 103 LYS A CA 1
ATOM 797 C C . LYS A 1 103 ? -1.240 36.356 41.971 1.00 39.38 103 LYS A C 1
ATOM 799 O O . LYS A 1 103 ? -0.073 36.329 42.340 1.00 39.38 103 LYS A O 1
ATOM 804 N N . VAL A 1 104 ? -1.784 37.339 41.263 1.00 46.78 104 VAL A N 1
ATOM 805 C CA . VAL A 1 104 ? -1.221 38.659 41.003 1.00 46.78 104 VAL A CA 1
ATOM 806 C C . VAL A 1 104 ? -1.850 39.636 42.011 1.00 46.78 104 VAL A C 1
ATOM 808 O O . VAL A 1 104 ? -3.070 39.677 42.124 1.00 46.78 104 VAL A O 1
ATOM 811 N N . GLN A 1 105 ? -0.979 40.409 42.672 1.00 43.06 105 GLN A N 1
ATOM 812 C CA . GLN A 1 105 ? -1.133 41.754 43.265 1.00 43.06 105 GLN A CA 1
ATOM 813 C C . GLN A 1 105 ? -2.001 42.038 44.515 1.00 43.06 105 GLN A C 1
ATOM 815 O O . GLN A 1 105 ? -3.172 41.686 44.591 1.00 43.06 105 GLN A O 1
ATOM 820 N N . GLY A 1 106 ? -1.432 42.880 45.399 1.00 37.34 106 GLY A N 1
ATOM 821 C CA . GLY A 1 106 ? -2.133 43.808 46.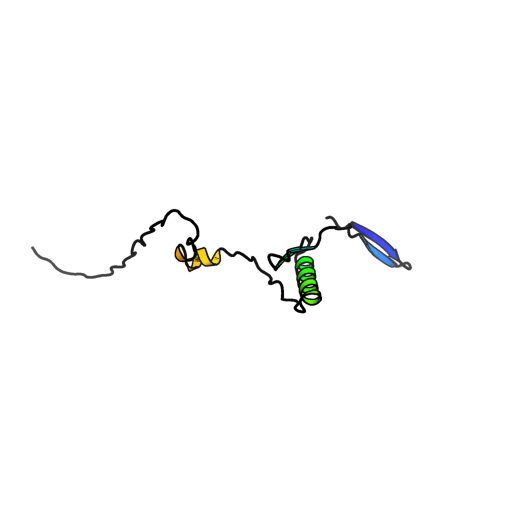311 1.00 37.34 106 GLY A CA 1
ATOM 822 C C . GLY A 1 106 ? -1.424 43.939 47.669 1.00 37.34 106 GLY A C 1
ATOM 823 O O . GLY A 1 106 ? -1.669 43.130 48.545 1.00 37.34 106 GLY A O 1
ATOM 824 N N . ASN A 1 107 ? -0.341 44.710 47.812 1.00 44.03 107 ASN A N 1
ATOM 825 C CA . ASN A 1 107 ? -0.244 46.157 48.081 1.00 44.03 107 ASN A CA 1
ATOM 826 C C . ASN A 1 107 ? -0.809 46.649 49.437 1.00 44.03 107 ASN A C 1
ATOM 828 O O . ASN A 1 107 ? -2.012 46.571 49.659 1.00 44.03 107 ASN A O 1
ATOM 832 N N . ARG A 1 108 ? 0.089 47.334 50.170 1.00 48.12 108 ARG A N 1
ATOM 833 C CA . ARG A 1 108 ? -0.089 48.457 51.116 1.00 48.12 108 ARG A CA 1
ATOM 834 C C . ARG A 1 108 ? -0.409 48.233 52.615 1.00 48.12 108 ARG A C 1
ATOM 836 O O . ARG A 1 108 ? -1.450 47.706 52.980 1.00 48.12 108 ARG A O 1
ATOM 843 N N . ASP A 1 109 ? 0.500 48.830 53.402 1.00 45.69 109 ASP A N 1
ATOM 844 C CA . ASP A 1 109 ? 0.323 49.635 54.627 1.00 45.69 109 ASP A CA 1
ATOM 845 C C . ASP A 1 109 ? 0.574 49.013 56.033 1.00 45.69 109 ASP A C 1
ATOM 847 O O . ASP A 1 109 ? -0.109 48.104 56.490 1.00 45.69 109 ASP A O 1
ATOM 851 N N . THR A 1 110 ? 1.600 49.598 56.686 1.00 49.16 110 THR A N 1
ATOM 852 C CA . THR A 1 110 ? 1.980 49.775 58.123 1.00 49.16 110 THR A CA 1
ATOM 853 C C . THR A 1 110 ? 0.818 49.946 59.126 1.00 49.16 110 THR A C 1
ATOM 855 O O . THR A 1 110 ? -0.287 50.192 58.647 1.00 49.16 110 THR A O 1
ATOM 858 N N . PRO A 1 111 ? 0.997 49.978 60.483 1.00 54.09 111 PRO A N 1
ATOM 859 C CA . PRO A 1 111 ? 2.194 50.203 61.347 1.00 54.09 111 PRO A CA 1
ATOM 860 C C . PRO A 1 111 ? 2.355 49.100 62.448 1.00 54.09 111 PRO A C 1
ATOM 862 O O . PRO A 1 111 ? 1.590 48.142 62.435 1.00 54.09 111 PRO A O 1
ATOM 865 N N . CYS A 1 112 ? 3.347 49.035 63.351 1.00 40.78 112 CYS A N 1
ATOM 866 C CA . CYS A 1 112 ? 3.993 49.994 64.265 1.00 40.78 112 CYS A CA 1
ATOM 867 C C . CYS A 1 112 ? 5.479 49.669 64.481 1.00 40.78 112 CYS A C 1
ATOM 869 O O . CYS A 1 112 ? 5.851 48.486 64.309 1.00 40.78 112 CYS A O 1
#

Sequence (112 aa):
MPVKREGAVKDGQSSSVYYRPEAHDVLIYDATLDEIGIHTETKGERMLYREAFGLHFFGSATYFPDGEKFTLQPLISDGANSMHCKDVEGGQIEGSPTQLGRKVQGNRDTPC

Foldseek 3Di:
DDWDKDWDQDPNDIDIDTDDPDDPPQWDADPVVRDIDGDDPDPVVVLVVQQVVCCPPVVGSCNDPPDDPDDCVCCVPVNPNSDPCPPDPDDDPPPDPPDPDDDDDDDDDDDD

pLDDT: mean 75.07, std 17.73, range [37.34, 97.0]